Protein AF-A0A0R3WFV8-F1 (afdb_monomer_lite)

Foldseek 3Di:
DVVVVVVCVVDPPVVVVVVQCVVCVVVVHDGDDQDPVVRPCPVVVVVRVVVVVVVVVVVVVVVVVVVVVVVVVVPDDDDDDDDDDDDDDDDDDDDPPPPCDPVNVVVVVVCCVPPPPPPD

Structure (mmCIF, N/CA/C/O backbone):
data_AF-A0A0R3WFV8-F1
#
_entry.id   AF-A0A0R3WFV8-F1
#
loop_
_atom_site.group_PDB
_atom_site.id
_atom_site.type_symbol
_atom_site.label_atom_id
_atom_site.label_alt_id
_atom_site.label_comp_id
_atom_site.label_asym_id
_atom_site.label_entity_id
_atom_site.label_seq_id
_atom_site.pdbx_PDB_ins_code
_atom_site.Cartn_x
_atom_site.Cartn_y
_atom_site.Cartn_z
_atom_site.occupancy
_atom_site.B_iso_or_equiv
_atom_site.auth_seq_id
_atom_site.auth_comp_id
_atom_site.auth_asym_id
_atom_site.auth_atom_id
_atom_site.pdbx_PDB_model_num
ATOM 1 N N . MET A 1 1 ? 19.208 -10.245 -21.916 1.00 53.84 1 MET A N 1
ATOM 2 C CA . MET A 1 1 ? 18.964 -8.885 -22.462 1.00 53.84 1 MET A CA 1
ATOM 3 C C . MET A 1 1 ? 17.931 -8.858 -23.590 1.00 53.84 1 MET A C 1
ATOM 5 O O . MET A 1 1 ? 17.081 -7.980 -23.571 1.00 53.84 1 MET A O 1
ATOM 9 N N . GLU A 1 2 ? 17.939 -9.806 -24.533 1.00 54.22 2 GLU A N 1
ATOM 10 C CA . GLU A 1 2 ? 17.026 -9.790 -25.697 1.00 54.22 2 GLU A CA 1
ATOM 11 C C . GLU A 1 2 ? 15.530 -9.950 -25.361 1.00 54.22 2 GLU 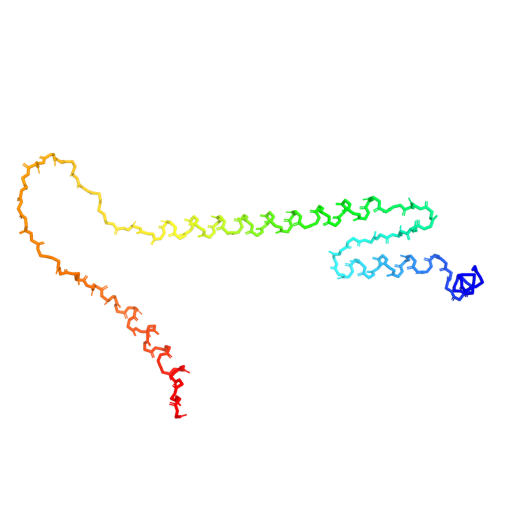A C 1
ATOM 13 O O . GLU A 1 2 ? 14.693 -9.273 -25.953 1.00 54.22 2 GLU A O 1
ATOM 18 N N . ALA A 1 3 ? 15.176 -10.753 -24.351 1.00 57.59 3 ALA A N 1
ATOM 19 C CA . ALA A 1 3 ? 13.783 -10.882 -23.902 1.00 57.59 3 ALA A CA 1
ATOM 20 C C . ALA A 1 3 ? 13.198 -9.549 -23.390 1.00 57.59 3 ALA A C 1
ATOM 22 O O . ALA A 1 3 ? 12.069 -9.195 -23.719 1.00 57.59 3 ALA A O 1
ATOM 23 N N . CYS A 1 4 ? 14.003 -8.766 -22.663 1.00 56.56 4 CYS A N 1
ATOM 24 C CA . CYS A 1 4 ? 13.606 -7.460 -22.131 1.00 56.56 4 CYS A CA 1
ATOM 25 C C . CYS A 1 4 ? 13.406 -6.425 -23.253 1.00 56.56 4 CYS A C 1
ATOM 27 O O . CYS A 1 4 ? 12.452 -5.649 -23.236 1.00 56.56 4 CYS A O 1
ATOM 29 N N . LYS A 1 5 ? 14.249 -6.457 -24.294 1.00 59.12 5 LYS A N 1
ATOM 30 C CA . LYS A 1 5 ? 14.074 -5.604 -25.484 1.00 59.12 5 LYS A CA 1
ATOM 31 C C . LYS A 1 5 ? 12.810 -5.957 -26.271 1.00 59.12 5 LYS A C 1
ATOM 33 O O . LYS A 1 5 ? 12.137 -5.066 -26.781 1.00 59.12 5 LYS A O 1
ATOM 38 N N . ARG A 1 6 ? 12.480 -7.248 -26.373 1.00 62.78 6 ARG A N 1
ATOM 39 C CA . ARG A 1 6 ? 11.303 -7.732 -27.110 1.00 62.78 6 ARG A CA 1
ATOM 40 C C . ARG A 1 6 ? 9.987 -7.379 -26.409 1.00 62.78 6 ARG A C 1
ATOM 42 O O . ARG A 1 6 ? 9.032 -7.033 -27.095 1.00 62.78 6 ARG A O 1
ATOM 49 N N . TRP A 1 7 ? 9.962 -7.385 -25.075 1.00 59.59 7 TRP A N 1
ATOM 50 C CA . TRP A 1 7 ? 8.803 -6.963 -24.278 1.00 59.59 7 TRP A CA 1
ATOM 51 C C . TRP A 1 7 ? 8.551 -5.447 -24.370 1.00 59.59 7 TRP A C 1
ATOM 53 O O . TRP A 1 7 ? 7.448 -5.029 -24.708 1.00 59.59 7 TRP A O 1
ATOM 63 N N . ASN A 1 8 ? 9.605 -4.628 -24.243 1.00 59.97 8 ASN A N 1
ATOM 64 C CA . ASN A 1 8 ? 9.525 -3.164 -24.404 1.00 59.97 8 ASN A CA 1
ATOM 65 C C . ASN A 1 8 ? 9.049 -2.710 -25.796 1.00 59.97 8 ASN A C 1
ATOM 67 O O . ASN A 1 8 ? 8.523 -1.613 -25.954 1.00 59.97 8 ASN A O 1
ATOM 71 N N . ARG A 1 9 ? 9.259 -3.532 -26.831 1.00 62.94 9 ARG A N 1
ATOM 72 C CA . ARG A 1 9 ? 8.814 -3.226 -28.197 1.00 62.94 9 ARG A CA 1
ATOM 73 C C . ARG A 1 9 ? 7.336 -3.568 -28.420 1.00 62.94 9 ARG A C 1
ATOM 75 O O . ARG A 1 9 ? 6.703 -2.949 -29.266 1.00 62.94 9 ARG A O 1
ATOM 82 N N . ALA A 1 10 ? 6.800 -4.542 -27.684 1.00 63.41 10 ALA A N 1
ATOM 83 C CA . ALA A 1 10 ? 5.389 -4.911 -27.746 1.00 63.41 10 ALA A CA 1
ATOM 84 C C . ALA A 1 10 ? 4.511 -3.961 -26.921 1.00 63.41 10 ALA A C 1
ATOM 86 O O . ALA A 1 10 ? 3.350 -3.753 -27.270 1.00 63.41 10 ALA A O 1
ATOM 87 N N . HIS A 1 11 ? 5.047 -3.399 -25.832 1.00 61.00 11 HIS A N 1
ATOM 88 C CA . HIS A 1 11 ? 4.324 -2.518 -24.919 1.00 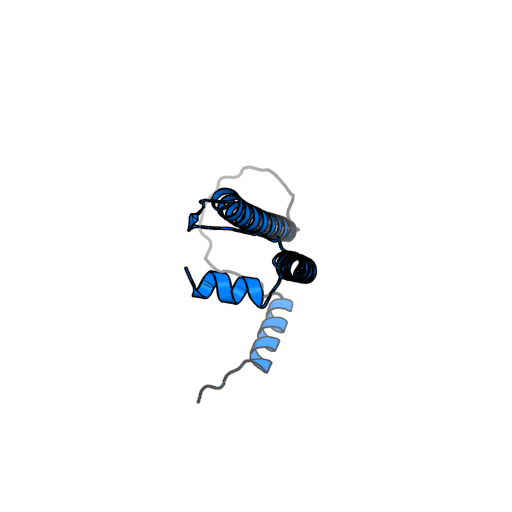61.00 11 HIS A CA 1
ATOM 89 C C . HIS A 1 11 ? 5.161 -1.258 -24.671 1.00 61.00 11 HIS A C 1
ATOM 91 O O . HIS A 1 11 ? 6.155 -1.321 -23.944 1.00 61.00 11 HIS A O 1
ATOM 97 N N . PRO A 1 12 ? 4.808 -0.117 -25.290 1.00 64.88 12 PRO A N 1
ATOM 98 C CA . PRO A 1 12 ? 5.500 1.136 -25.040 1.00 64.88 12 PRO A CA 1
ATOM 99 C C . PRO A 1 12 ? 5.482 1.451 -23.539 1.00 64.88 12 PRO A C 1
ATOM 101 O O . PRO A 1 12 ? 4.421 1.474 -22.923 1.00 64.88 12 PRO A O 1
ATOM 104 N N . LEU A 1 13 ? 6.645 1.746 -22.952 1.00 63.53 13 LEU A N 1
ATOM 105 C CA . LEU A 1 13 ? 6.786 2.129 -21.536 1.00 63.53 13 LEU A CA 1
ATOM 106 C C . LEU A 1 13 ? 5.715 3.128 -21.026 1.00 63.53 13 LEU A C 1
ATOM 108 O O . LEU A 1 13 ? 5.231 2.944 -19.907 1.00 63.53 13 LEU A O 1
ATOM 112 N N . PRO A 1 14 ? 5.264 4.133 -21.814 1.00 70.19 14 PRO A N 1
ATOM 113 C CA . PRO A 1 14 ? 4.217 5.050 -21.369 1.00 70.19 14 PRO A CA 1
ATOM 114 C C . PRO A 1 14 ? 2.865 4.378 -21.092 1.00 70.19 14 PRO A C 1
ATOM 116 O O . PRO A 1 14 ? 2.177 4.787 -20.159 1.00 70.19 14 PRO A O 1
ATOM 119 N N . THR A 1 15 ? 2.471 3.360 -21.868 1.00 71.75 15 THR A N 1
ATOM 120 C CA . THR A 1 15 ? 1.143 2.736 -21.735 1.00 71.75 15 THR A CA 1
ATOM 121 C C . THR A 1 15 ? 1.075 1.805 -20.531 1.00 71.75 15 THR A C 1
ATOM 123 O O . THR A 1 15 ? 0.103 1.856 -19.785 1.00 71.75 15 THR A O 1
ATOM 126 N N . MET A 1 16 ? 2.137 1.042 -20.259 1.00 76.75 16 MET A N 1
ATOM 127 C CA . MET A 1 16 ? 2.175 0.145 -19.095 1.00 76.75 16 MET A CA 1
ATOM 128 C C . MET A 1 16 ? 2.167 0.898 -17.763 1.00 76.75 16 MET A C 1
ATOM 130 O O . MET A 1 16 ? 1.508 0.476 -16.814 1.00 76.75 16 MET A O 1
ATOM 134 N N . MET A 1 17 ? 2.856 2.042 -17.689 1.00 86.31 17 MET A N 1
ATOM 135 C CA . MET A 1 17 ? 2.836 2.883 -16.490 1.00 86.31 17 MET A CA 1
ATOM 136 C C . MET A 1 17 ? 1.440 3.481 -16.247 1.00 86.31 17 MET A C 1
ATOM 138 O O . MET A 1 17 ? 0.992 3.562 -15.103 1.00 86.31 17 MET A O 1
ATOM 142 N N . LEU A 1 18 ? 0.743 3.901 -17.307 1.00 91.00 18 LEU A N 1
ATOM 143 C CA . LEU A 1 18 ? -0.621 4.433 -17.212 1.00 91.00 18 LEU A CA 1
ATOM 144 C C . LEU A 1 18 ? -1.613 3.363 -16.742 1.00 91.00 18 LEU A C 1
ATOM 146 O O . LEU A 1 18 ? -2.394 3.620 -15.827 1.00 91.00 18 LEU A O 1
ATOM 150 N N . GLU A 1 19 ? -1.547 2.164 -17.317 1.00 92.75 19 GLU A N 1
ATOM 151 C CA . GLU A 1 19 ? -2.389 1.030 -16.921 1.00 92.75 19 GLU A CA 1
ATOM 152 C C . GLU A 1 19 ? -2.137 0.615 -15.467 1.00 92.75 19 GLU A C 1
ATOM 154 O O . GLU A 1 19 ? -3.083 0.439 -14.699 1.00 92.75 19 GLU A O 1
ATOM 159 N N . GLY A 1 20 ? -0.868 0.531 -15.056 1.00 93.69 20 GLY A N 1
ATOM 160 C CA . GLY A 1 20 ? -0.495 0.202 -13.681 1.00 93.69 20 GLY A CA 1
ATOM 161 C C . GLY A 1 20 ? -1.014 1.221 -12.664 1.00 93.69 20 GLY A C 1
ATOM 162 O O . GLY A 1 20 ? -1.606 0.840 -11.653 1.00 93.69 20 GLY A O 1
ATOM 163 N N . LYS A 1 21 ? -0.872 2.520 -12.957 1.00 95.31 21 LYS A N 1
ATOM 164 C CA . LYS A 1 21 ? -1.421 3.602 -12.120 1.00 95.31 21 LYS A CA 1
ATOM 165 C C . LYS A 1 21 ? -2.945 3.559 -12.049 1.00 95.31 21 LYS A C 1
ATOM 167 O O . LYS A 1 21 ? -3.513 3.757 -10.977 1.00 95.31 21 LYS A O 1
ATOM 172 N N . HIS A 1 22 ? -3.608 3.290 -13.172 1.00 96.12 22 HIS A N 1
ATOM 173 C CA . HIS A 1 22 ? -5.061 3.169 -13.209 1.00 96.12 22 HIS A CA 1
ATOM 174 C C . HIS A 1 22 ? -5.552 2.008 -12.336 1.00 96.12 22 HIS A C 1
ATOM 176 O O . HIS A 1 22 ? -6.442 2.200 -11.510 1.00 96.12 22 HIS A O 1
ATOM 182 N N . LEU A 1 23 ? -4.940 0.827 -12.458 1.00 96.81 23 LEU A N 1
ATOM 183 C CA . LEU A 1 23 ? -5.289 -0.334 -11.638 1.00 96.81 23 LEU A CA 1
ATOM 184 C C . LEU A 1 23 ? -5.096 -0.056 -10.146 1.00 96.81 23 LEU A C 1
ATOM 186 O O . LEU A 1 23 ? -5.991 -0.345 -9.355 1.00 96.81 23 LEU A O 1
ATOM 190 N N . ALA A 1 24 ? -3.975 0.553 -9.761 1.00 96.94 24 ALA A N 1
ATOM 191 C CA . ALA A 1 24 ? -3.717 0.913 -8.369 1.00 96.94 24 ALA A CA 1
ATOM 192 C C . ALA A 1 24 ? -4.800 1.855 -7.811 1.00 96.94 24 ALA A C 1
ATOM 194 O O . ALA A 1 24 ? -5.328 1.631 -6.721 1.00 96.94 24 ALA A O 1
ATOM 195 N N . SER A 1 25 ? -5.235 2.834 -8.614 1.00 97.12 25 SER A N 1
ATOM 196 C CA . SER A 1 25 ? -6.357 3.708 -8.260 1.00 97.12 25 SER A CA 1
ATOM 197 C C . SER A 1 25 ? -7.667 2.940 -8.055 1.00 97.12 25 SER A C 1
ATOM 199 O O . SER A 1 25 ? -8.388 3.239 -7.107 1.00 97.12 25 SER A O 1
ATOM 201 N N . VAL A 1 26 ? -7.987 1.961 -8.910 1.00 97.94 26 VAL A N 1
ATOM 202 C CA . VAL A 1 26 ? -9.211 1.144 -8.788 1.00 97.94 26 VAL A CA 1
ATOM 203 C C . VAL A 1 26 ? -9.218 0.343 -7.484 1.00 97.94 26 VAL A C 1
ATOM 205 O O . VAL A 1 26 ? -10.253 0.248 -6.827 1.00 97.94 26 VAL A O 1
ATOM 208 N N . TYR A 1 27 ? -8.066 -0.191 -7.078 1.00 97.25 27 TYR A N 1
ATOM 209 C CA . TYR A 1 27 ? -7.927 -0.959 -5.838 1.00 97.25 27 TYR A CA 1
ATOM 210 C C . TYR A 1 27 ? -7.605 -0.104 -4.606 1.00 97.25 27 TYR A C 1
ATOM 212 O O . TYR A 1 27 ? -7.462 -0.654 -3.516 1.00 97.25 27 TYR A O 1
ATOM 220 N N . SER A 1 28 ? -7.534 1.225 -4.754 1.00 95.75 28 SER A N 1
ATOM 221 C CA . SER A 1 28 ? -7.183 2.158 -3.674 1.00 95.75 28 SER A CA 1
ATOM 222 C C . SER A 1 28 ? -5.866 1.788 -2.984 1.00 95.75 28 SER A C 1
ATOM 224 O O . SER A 1 28 ? -5.769 1.776 -1.757 1.00 95.75 28 SER A O 1
ATOM 226 N N . CYS A 1 29 ? -4.856 1.456 -3.785 1.00 95.00 29 CYS A N 1
ATOM 227 C CA . CYS A 1 29 ? -3.508 1.167 -3.320 1.00 95.00 29 CYS A CA 1
ATOM 228 C C . CYS A 1 29 ? -2.468 1.990 -4.084 1.00 95.00 29 CYS A C 1
ATOM 230 O O . CYS A 1 29 ? -2.754 2.603 -5.114 1.00 95.00 29 CYS A O 1
ATOM 232 N N . ASP A 1 30 ? -1.249 2.002 -3.557 1.00 95.00 30 ASP A N 1
ATOM 233 C CA . ASP A 1 30 ? -0.134 2.726 -4.153 1.00 95.00 30 ASP A CA 1
ATOM 234 C C . ASP A 1 30 ? 0.477 1.953 -5.331 1.00 95.00 30 ASP A C 1
ATOM 236 O O . ASP A 1 30 ? 0.523 0.720 -5.349 1.00 95.00 30 ASP A O 1
ATOM 240 N N . PHE A 1 31 ? 0.987 2.691 -6.318 1.00 95.50 31 PHE A N 1
ATOM 241 C CA . PHE A 1 31 ? 1.706 2.145 -7.469 1.00 95.50 31 PHE A CA 1
ATOM 242 C C . PHE A 1 31 ? 3.210 2.403 -7.338 1.00 95.50 31 PHE A C 1
ATOM 244 O O . PHE A 1 31 ? 3.624 3.547 -7.152 1.00 95.50 31 PHE A O 1
ATOM 251 N N . TYR A 1 32 ? 4.023 1.360 -7.532 1.00 94.62 32 TYR A N 1
ATOM 252 C CA . TYR A 1 32 ? 5.484 1.446 -7.526 1.00 94.62 32 TYR A CA 1
ATOM 253 C C . TYR A 1 32 ? 6.070 0.868 -8.814 1.00 94.62 32 TYR A C 1
ATOM 255 O O . TYR A 1 32 ? 5.875 -0.307 -9.125 1.00 94.62 32 TYR A O 1
ATOM 263 N N . GLU A 1 33 ? 6.847 1.676 -9.533 1.00 93.56 33 GLU A N 1
ATOM 264 C CA . GLU A 1 33 ? 7.694 1.206 -10.629 1.00 93.56 33 GLU A CA 1
ATOM 265 C C . GLU A 1 33 ? 9.115 0.993 -10.102 1.00 93.56 33 GLU A C 1
ATOM 267 O O . GLU A 1 33 ? 9.774 1.927 -9.649 1.00 93.56 33 GLU A O 1
ATOM 272 N N . VAL A 1 34 ? 9.583 -0.255 -10.131 1.00 94.94 34 VAL A N 1
ATOM 273 C CA . VAL A 1 34 ? 10.821 -0.664 -9.456 1.00 94.94 34 VAL A CA 1
ATOM 274 C C . VAL A 1 34 ? 11.712 -1.425 -10.424 1.00 94.94 34 VAL A C 1
ATOM 276 O O . VAL A 1 34 ? 11.247 -2.259 -11.201 1.00 94.94 34 VAL A O 1
ATOM 279 N N . SER A 1 35 ? 13.020 -1.183 -10.339 1.00 94.12 35 SER A N 1
ATOM 280 C CA . SER A 1 35 ? 14.017 -1.963 -11.073 1.00 94.12 35 SER A CA 1
ATOM 281 C C . SER A 1 35 ? 15.103 -2.456 -10.129 1.00 94.12 35 SER A C 1
ATOM 283 O O . SER A 1 35 ? 15.929 -1.678 -9.657 1.00 94.12 35 SER A O 1
ATOM 285 N N . ILE A 1 36 ? 15.129 -3.769 -9.883 1.00 94.00 36 ILE A N 1
ATOM 286 C CA . ILE A 1 36 ? 16.107 -4.417 -8.992 1.00 94.00 36 ILE A CA 1
ATOM 287 C C . ILE A 1 36 ? 17.520 -4.307 -9.571 1.00 94.00 36 ILE A C 1
ATOM 289 O O . ILE A 1 36 ? 18.461 -3.975 -8.860 1.00 94.00 36 ILE A O 1
ATOM 293 N N . SER A 1 37 ? 17.670 -4.519 -10.882 1.00 93.56 37 SER A N 1
ATOM 294 C CA . SER A 1 37 ? 18.970 -4.436 -11.558 1.00 93.56 37 SER A CA 1
ATOM 295 C C . SER A 1 37 ? 19.574 -3.032 -11.541 1.00 93.56 37 SER A C 1
ATOM 297 O O . SER A 1 37 ? 20.788 -2.899 -11.652 1.00 93.56 37 SER A O 1
ATOM 299 N N . LEU A 1 38 ? 18.734 -1.997 -11.432 1.00 93.81 38 LEU A N 1
ATOM 300 C CA . LEU A 1 38 ? 19.158 -0.597 -11.343 1.00 93.81 38 LEU A CA 1
ATOM 301 C C . LEU A 1 38 ? 19.093 -0.052 -9.909 1.00 93.81 38 LEU A C 1
ATOM 303 O O . LEU A 1 38 ? 19.370 1.125 -9.700 1.00 93.81 38 LEU A O 1
ATOM 307 N N . ASN A 1 39 ? 18.694 -0.881 -8.937 1.00 93.12 39 ASN A N 1
ATOM 308 C CA . ASN A 1 39 ? 18.386 -0.474 -7.566 1.00 93.12 39 ASN A CA 1
ATOM 309 C C . ASN A 1 39 ? 17.453 0.759 -7.483 1.00 93.12 39 ASN A C 1
ATOM 311 O O . ASN A 1 39 ? 17.580 1.608 -6.601 1.00 93.12 39 ASN A O 1
ATOM 315 N N . HIS A 1 40 ? 16.522 0.886 -8.431 1.00 95.56 40 HIS A N 1
ATOM 316 C CA . HIS A 1 40 ? 15.606 2.019 -8.530 1.00 95.56 40 HIS A CA 1
ATOM 317 C C . HIS A 1 40 ? 14.347 1.760 -7.702 1.00 95.56 40 HIS A C 1
ATOM 319 O O . HIS A 1 40 ? 13.677 0.754 -7.929 1.00 95.56 40 HIS A O 1
ATOM 325 N N . GLN A 1 41 ? 14.028 2.669 -6.771 1.00 92.94 41 GLN A N 1
ATOM 326 C CA . GLN A 1 41 ? 12.815 2.664 -5.930 1.00 92.94 41 GLN A CA 1
ATOM 327 C C . GLN A 1 41 ? 12.592 1.415 -5.053 1.00 92.94 41 GLN A C 1
ATOM 329 O O . GLN A 1 41 ? 11.519 1.240 -4.480 1.00 92.94 41 GLN A O 1
ATOM 334 N N . VAL A 1 42 ? 13.609 0.569 -4.867 1.00 97.12 42 VAL A N 1
ATOM 335 C CA . VAL A 1 42 ? 13.504 -0.627 -4.011 1.00 97.12 42 VAL A CA 1
ATOM 336 C C . VAL A 1 42 ? 13.231 -0.242 -2.552 1.00 97.12 42 VAL A C 1
ATOM 338 O O . VAL A 1 42 ? 12.358 -0.823 -1.911 1.00 97.12 42 VAL A O 1
ATOM 341 N N . ASN A 1 43 ? 13.930 0.772 -2.036 1.00 97.44 43 ASN A N 1
ATOM 342 C CA . ASN A 1 43 ? 13.733 1.242 -0.663 1.00 97.44 43 ASN A CA 1
ATOM 343 C C . ASN A 1 43 ? 12.345 1.858 -0.464 1.00 97.44 43 ASN A C 1
ATOM 345 O O . ASN A 1 43 ? 11.685 1.545 0.522 1.00 97.44 43 ASN A O 1
ATOM 349 N N . GLU A 1 44 ? 11.886 2.672 -1.417 1.00 96.44 44 GLU A N 1
ATOM 350 C CA . GLU A 1 44 ? 10.568 3.315 -1.362 1.00 96.44 44 GLU A CA 1
ATOM 351 C C . GLU A 1 44 ? 9.439 2.283 -1.328 1.00 96.44 44 GLU A C 1
ATOM 353 O O . GLU A 1 44 ? 8.510 2.419 -0.535 1.00 96.44 44 GLU A O 1
ATOM 358 N N . LEU A 1 45 ? 9.559 1.200 -2.104 1.00 97.19 45 LEU A N 1
ATOM 359 C CA . LEU A 1 45 ? 8.620 0.081 -2.044 1.00 97.19 45 LEU A CA 1
ATOM 360 C C . LEU A 1 45 ? 8.592 -0.558 -0.647 1.00 97.19 45 LEU A C 1
ATOM 362 O O . LEU A 1 45 ? 7.522 -0.766 -0.075 1.00 97.19 45 LEU A O 1
ATOM 366 N N . LEU A 1 46 ? 9.760 -0.874 -0.080 1.00 98.00 46 LEU A N 1
ATOM 367 C CA . LEU A 1 46 ? 9.845 -1.528 1.231 1.00 98.00 46 LEU A CA 1
ATOM 368 C C . LEU A 1 46 ? 9.309 -0.630 2.353 1.00 98.00 46 LEU A C 1
ATOM 370 O O . LEU A 1 46 ? 8.557 -1.094 3.212 1.00 98.00 46 LEU A O 1
ATOM 374 N N . VAL A 1 47 ? 9.661 0.657 2.332 1.00 97.81 47 VAL A N 1
ATOM 375 C CA . VAL A 1 47 ? 9.161 1.651 3.290 1.00 97.81 47 VAL A CA 1
ATOM 376 C C . VAL A 1 47 ? 7.650 1.827 3.143 1.00 97.81 47 VAL A C 1
ATOM 378 O O . VAL A 1 47 ? 6.947 1.845 4.158 1.00 97.81 47 VAL A O 1
ATOM 381 N N . GLY A 1 48 ? 7.141 1.894 1.911 1.00 96.56 48 GLY A N 1
ATOM 382 C CA . GLY A 1 48 ? 5.712 1.981 1.614 1.00 96.56 48 GLY A CA 1
ATOM 383 C C . GLY A 1 48 ? 4.922 0.817 2.206 1.00 96.56 48 GLY A C 1
ATOM 384 O O . GLY A 1 48 ? 3.985 1.027 2.977 1.00 96.56 48 GLY A O 1
ATOM 385 N N . LEU A 1 49 ? 5.367 -0.418 1.952 1.00 98.19 49 LEU A N 1
ATOM 386 C CA . LEU A 1 49 ? 4.730 -1.627 2.487 1.00 98.19 49 LEU A CA 1
ATOM 387 C C . LEU A 1 49 ? 4.717 -1.652 4.020 1.00 98.19 49 LEU A C 1
ATOM 389 O O . LEU A 1 49 ? 3.679 -1.911 4.631 1.00 98.19 49 LEU A O 1
ATOM 393 N N . VAL A 1 50 ? 5.852 -1.357 4.662 1.00 98.31 50 VAL A N 1
ATOM 394 C CA . VAL A 1 50 ? 5.934 -1.321 6.132 1.00 98.31 50 VAL A CA 1
ATOM 395 C C . VAL A 1 50 ? 5.012 -0.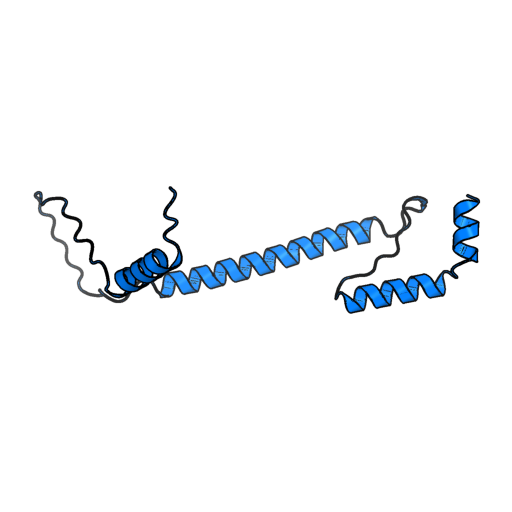244 6.707 1.00 98.31 50 VAL A C 1
ATOM 397 O O . VAL A 1 50 ? 4.368 -0.472 7.734 1.00 98.31 50 VAL A O 1
ATOM 400 N N . SER A 1 51 ? 4.924 0.915 6.055 1.00 97.94 51 SER A N 1
ATOM 401 C CA . SER A 1 51 ? 4.067 2.024 6.486 1.00 97.94 51 SER A CA 1
ATOM 402 C C . SER A 1 51 ? 2.585 1.664 6.383 1.00 97.94 51 SER A C 1
ATOM 404 O O . SER A 1 51 ? 1.849 1.855 7.353 1.00 97.94 51 SER A O 1
ATOM 406 N N . ALA A 1 52 ? 2.162 1.051 5.273 1.00 96.56 52 ALA A N 1
ATOM 407 C CA . ALA A 1 52 ? 0.791 0.580 5.083 1.00 96.56 52 ALA A CA 1
ATOM 408 C C . ALA A 1 52 ? 0.392 -0.478 6.129 1.00 96.56 52 ALA A C 1
ATOM 410 O O . ALA A 1 52 ? -0.678 -0.388 6.733 1.00 96.56 52 ALA A O 1
ATOM 411 N N . ILE A 1 53 ? 1.281 -1.437 6.424 1.00 98.12 53 ILE A N 1
ATOM 412 C CA . ILE A 1 53 ? 1.053 -2.453 7.466 1.00 98.12 53 ILE A CA 1
ATOM 413 C C . ILE A 1 53 ? 0.906 -1.799 8.844 1.00 98.12 53 ILE A C 1
ATOM 415 O O . ILE A 1 53 ? 0.007 -2.153 9.610 1.00 98.12 53 ILE A O 1
ATOM 419 N N . LYS A 1 54 ? 1.775 -0.839 9.179 1.00 98.25 54 LYS A N 1
ATOM 420 C CA . LYS A 1 54 ? 1.697 -0.113 10.455 1.00 98.25 54 LYS A CA 1
ATOM 421 C C . LYS A 1 54 ? 0.381 0.650 10.590 1.00 98.25 54 LYS A C 1
ATOM 423 O O . LYS A 1 54 ? -0.255 0.535 11.634 1.00 98.25 54 LYS A O 1
ATOM 428 N N . ALA A 1 55 ? -0.046 1.357 9.545 1.00 97.19 55 ALA A N 1
ATOM 429 C CA . ALA A 1 55 ? -1.313 2.084 9.534 1.00 97.19 55 ALA A CA 1
ATOM 430 C C . ALA A 1 55 ? -2.516 1.139 9.719 1.00 97.19 55 ALA A C 1
ATOM 432 O O . ALA A 1 55 ? -3.380 1.392 10.559 1.00 97.19 55 ALA A O 1
ATOM 433 N N . ALA A 1 56 ? -2.533 0.002 9.013 1.00 96.31 56 ALA A N 1
ATOM 434 C CA . ALA A 1 56 ? -3.582 -1.007 9.160 1.00 96.31 56 ALA A CA 1
ATOM 435 C C . ALA A 1 56 ? -3.637 -1.580 10.589 1.00 96.31 56 ALA A C 1
ATOM 437 O O . ALA A 1 56 ? -4.712 -1.690 11.183 1.00 96.31 56 ALA A O 1
ATOM 438 N N . ASN A 1 57 ? -2.478 -1.890 11.175 1.00 98.06 57 ASN A N 1
ATOM 439 C CA . ASN A 1 57 ? -2.389 -2.382 12.551 1.00 98.06 57 ASN A CA 1
ATOM 440 C C . ASN A 1 57 ? -2.838 -1.337 13.576 1.00 98.06 57 ASN A C 1
ATOM 442 O O . ASN A 1 57 ? -3.498 -1.685 14.557 1.00 98.06 57 ASN A O 1
ATOM 446 N N . GLN A 1 58 ? -2.501 -0.065 13.354 1.00 98.06 58 GLN A N 1
ATOM 447 C CA . GLN A 1 58 ? -2.939 1.028 14.212 1.00 98.06 58 GLN A CA 1
ATOM 448 C C . GLN A 1 58 ? -4.466 1.147 14.209 1.00 98.06 58 GLN A C 1
ATOM 450 O O . GLN A 1 58 ? -5.065 1.141 15.282 1.00 98.06 58 GLN A O 1
ATOM 455 N N . HIS A 1 59 ? -5.094 1.145 13.032 1.00 96.81 59 HIS A N 1
ATOM 456 C CA . HIS A 1 59 ? -6.551 1.193 12.905 1.00 96.81 59 HIS A CA 1
ATOM 457 C C . HIS A 1 59 ? -7.239 0.027 13.639 1.00 96.81 59 HIS A C 1
ATOM 459 O O . HIS A 1 59 ? -8.179 0.221 14.410 1.00 96.81 59 HIS A O 1
ATOM 465 N N . VAL A 1 60 ? -6.729 -1.200 13.473 1.00 97.38 60 VAL A N 1
ATOM 466 C CA . VAL A 1 60 ? -7.243 -2.379 14.196 1.00 97.38 60 VAL A CA 1
ATOM 467 C C . VAL A 1 60 ? -7.101 -2.214 15.712 1.00 97.38 60 VAL A C 1
ATOM 469 O O . VAL A 1 60 ? -8.009 -2.567 16.471 1.00 97.38 60 VAL A O 1
ATOM 472 N N . ASN A 1 61 ? -5.970 -1.685 16.176 1.00 97.81 61 ASN A N 1
ATOM 473 C CA . ASN A 1 61 ? -5.728 -1.469 17.596 1.00 97.81 61 ASN A CA 1
ATOM 474 C C . ASN A 1 61 ? -6.641 -0.379 18.185 1.00 97.81 61 ASN A C 1
ATOM 476 O O . ASN A 1 61 ? -7.168 -0.559 19.284 1.00 97.81 61 ASN A O 1
ATOM 480 N N . GLU A 1 62 ? -6.873 0.712 17.459 1.00 97.44 62 GLU A N 1
ATOM 481 C CA . GLU A 1 62 ? -7.807 1.775 17.846 1.00 97.44 62 GLU A CA 1
ATOM 482 C C . GLU A 1 62 ? -9.233 1.234 17.997 1.00 97.44 62 GLU A C 1
ATOM 484 O O . GLU A 1 62 ? -9.875 1.455 19.030 1.00 97.44 62 GLU A O 1
ATOM 489 N N . GLU A 1 63 ? -9.698 0.428 17.039 1.00 97.19 63 GLU A N 1
ATOM 490 C CA . GLU A 1 63 ? -11.012 -0.214 17.122 1.00 97.19 63 GLU A CA 1
ATOM 491 C C . GLU A 1 63 ? -11.103 -1.193 18.294 1.00 97.19 63 GLU A C 1
ATOM 493 O O . GLU A 1 63 ? -12.088 -1.190 19.041 1.00 97.19 63 GLU A O 1
ATOM 498 N N . ARG A 1 64 ? -10.049 -1.978 18.547 1.00 96.94 64 ARG A N 1
ATOM 499 C CA . ARG A 1 64 ? -9.979 -2.855 19.724 1.00 96.94 64 ARG A CA 1
ATOM 500 C C . ARG A 1 64 ? -10.086 -2.060 21.028 1.00 96.94 64 ARG A C 1
ATOM 502 O O . ARG A 1 64 ? -10.820 -2.463 21.933 1.00 96.94 64 ARG A O 1
ATOM 509 N N . GLN A 1 65 ? -9.384 -0.933 21.137 1.00 96.94 65 GLN A N 1
ATOM 510 C CA . GLN A 1 65 ? -9.443 -0.059 22.312 1.00 96.94 65 GLN A CA 1
ATOM 511 C C . GLN A 1 65 ? -10.817 0.601 22.468 1.00 96.94 65 GLN A C 1
ATOM 513 O O . GLN A 1 65 ? -11.334 0.705 23.583 1.00 96.94 65 GLN A O 1
ATOM 518 N N . ARG A 1 66 ? -11.439 1.031 21.367 1.00 96.62 66 ARG A N 1
ATOM 519 C CA . ARG A 1 66 ? -12.796 1.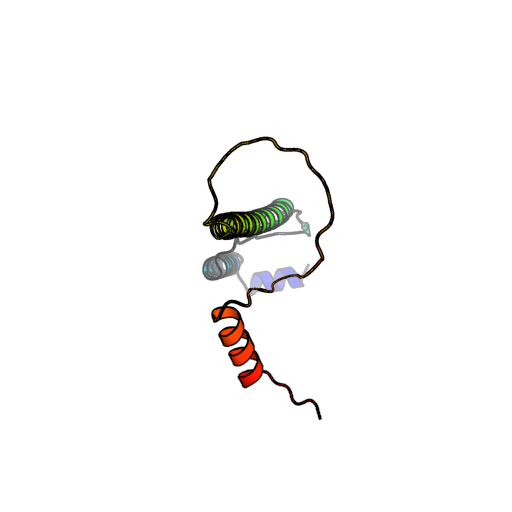591 21.363 1.00 96.62 66 ARG A CA 1
ATOM 520 C C . ARG A 1 66 ? -13.818 0.571 21.863 1.00 96.62 66 ARG A C 1
ATOM 522 O O . ARG A 1 66 ? -14.602 0.889 22.757 1.00 96.62 66 ARG A O 1
ATOM 529 N N . LEU A 1 67 ? -13.776 -0.656 21.347 1.00 96.06 67 LEU A N 1
ATOM 530 C CA . LEU A 1 67 ? -14.656 -1.745 21.775 1.00 96.06 67 LEU A CA 1
ATOM 531 C C . LEU A 1 67 ? -14.439 -2.115 23.247 1.00 96.06 67 LEU A C 1
ATOM 533 O O . LEU A 1 67 ? -15.412 -2.313 23.972 1.00 96.06 67 LEU A O 1
ATOM 537 N N . SER A 1 68 ? -13.182 -2.138 23.703 1.00 95.19 68 SER A N 1
ATOM 538 C CA . SER A 1 68 ? -12.840 -2.364 25.112 1.00 95.19 68 SER A CA 1
ATOM 539 C C . SER A 1 68 ? -13.493 -1.323 26.033 1.00 95.19 68 SER A C 1
ATOM 541 O O . SER A 1 68 ? -14.158 -1.687 27.000 1.00 95.19 68 SER A O 1
ATOM 543 N N . ARG A 1 69 ? -13.414 -0.028 25.688 1.00 95.06 69 ARG A N 1
ATOM 544 C CA . ARG A 1 69 ? -14.064 1.049 26.461 1.00 95.06 69 ARG A CA 1
ATOM 545 C C . ARG A 1 69 ? -15.583 0.880 26.545 1.00 95.06 69 ARG A C 1
ATOM 547 O O . ARG A 1 69 ? -16.155 1.048 27.617 1.00 95.06 69 ARG A O 1
ATOM 554 N N . ILE A 1 70 ? -16.232 0.523 25.436 1.00 93.94 70 ILE A N 1
ATOM 555 C CA . ILE A 1 70 ? -17.686 0.291 25.403 1.00 93.94 70 ILE A CA 1
ATOM 556 C C . ILE A 1 70 ? -18.071 -0.902 26.288 1.00 93.94 70 ILE A C 1
ATOM 558 O O . ILE A 1 70 ? -19.071 -0.835 27.001 1.00 93.94 70 ILE A O 1
ATOM 562 N N . ALA A 1 71 ? -17.281 -1.979 26.263 1.00 91.75 71 ALA A N 1
ATOM 563 C CA . ALA A 1 71 ? -17.515 -3.147 27.106 1.00 91.75 71 ALA A CA 1
ATOM 564 C C . ALA A 1 71 ? -17.388 -2.809 28.601 1.00 91.75 71 ALA A C 1
ATOM 566 O O . ALA A 1 71 ? -18.245 -3.225 29.379 1.00 91.75 71 ALA A O 1
ATOM 567 N N . SER A 1 72 ? -16.392 -2.004 28.988 1.00 87.44 72 SER A N 1
ATOM 568 C CA . SER A 1 72 ? -16.209 -1.560 30.378 1.00 87.44 72 SER A CA 1
ATOM 569 C C . SER A 1 72 ? -17.360 -0.685 30.886 1.00 87.44 72 SER A C 1
ATOM 571 O O . SER A 1 72 ? -17.777 -0.828 32.029 1.00 87.44 72 SER A O 1
ATOM 573 N N . LEU A 1 73 ? -17.926 0.185 30.041 1.00 80.62 73 LEU A N 1
ATOM 574 C CA . LEU A 1 73 ? -19.069 1.033 30.416 1.00 80.62 73 LEU A CA 1
ATOM 575 C C . LEU A 1 73 ? -20.382 0.252 30.566 1.00 80.62 73 LEU A C 1
ATOM 577 O O . LEU A 1 73 ? -21.298 0.704 31.244 1.00 80.62 73 LEU A O 1
ATOM 581 N N . LYS A 1 74 ? -20.487 -0.929 29.949 1.00 66.94 74 LYS A N 1
ATOM 582 C CA . LYS A 1 74 ? -21.671 -1.797 30.041 1.00 66.94 74 LYS A CA 1
ATOM 583 C C . LYS A 1 74 ? -21.626 -2.739 31.259 1.00 66.94 74 LYS A C 1
ATOM 585 O O . LYS A 1 74 ? -22.454 -3.645 31.347 1.00 66.94 74 LYS A O 1
ATOM 590 N N . GLY A 1 75 ? -20.658 -2.535 32.160 1.00 60.19 75 GLY A N 1
ATOM 591 C CA . GLY A 1 75 ? -20.316 -3.426 33.267 1.00 60.19 75 GLY A CA 1
ATOM 592 C C . GLY A 1 75 ? -20.951 -3.152 34.633 1.00 60.19 75 GLY A C 1
ATOM 593 O O . GLY A 1 75 ? -20.987 -4.096 35.406 1.00 60.19 75 GLY A O 1
ATOM 594 N N . ASP A 1 76 ? -21.487 -1.964 34.945 1.00 57.34 76 ASP A N 1
ATOM 595 C CA . ASP A 1 76 ? -22.048 -1.708 36.289 1.00 57.34 76 ASP A CA 1
ATOM 596 C C . ASP A 1 76 ? -23.196 -0.682 36.307 1.00 57.34 76 ASP A C 1
ATOM 598 O O . ASP A 1 76 ? -22.986 0.515 36.097 1.00 57.34 76 ASP A O 1
ATOM 602 N N . PRO A 1 77 ? -24.416 -1.132 36.643 1.00 57.03 77 PRO A N 1
ATOM 603 C CA . PRO A 1 77 ? -25.337 -0.365 37.469 1.00 57.03 77 PRO A CA 1
ATOM 604 C C . PRO A 1 77 ? -25.672 -1.146 38.758 1.00 57.03 77 PRO A C 1
ATOM 606 O O . PRO A 1 77 ? -26.101 -2.296 38.675 1.00 57.03 77 PRO A O 1
ATOM 609 N N . SER A 1 78 ? -25.542 -0.470 39.912 1.00 43.62 78 SER A N 1
ATOM 610 C CA . SER A 1 78 ? -25.753 -0.927 41.311 1.00 43.62 78 SER A CA 1
ATOM 611 C C . SER A 1 78 ? -24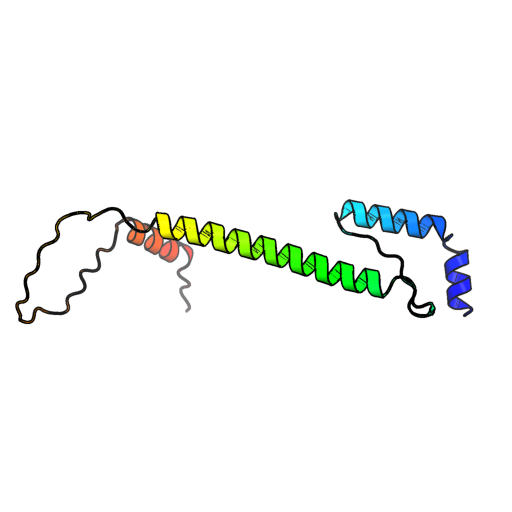.480 -1.482 41.970 1.00 43.62 78 SER A C 1
ATOM 613 O O . SER A 1 78 ? -24.097 -2.614 41.728 1.00 43.62 78 SER A O 1
ATOM 615 N N . GLU A 1 79 ? -23.754 -0.751 42.817 1.00 43.00 79 GLU A N 1
ATOM 616 C CA . GLU A 1 79 ? -24.207 -0.102 44.054 1.00 43.00 79 GLU A CA 1
ATOM 617 C C . GLU A 1 79 ? -23.220 1.011 44.449 1.00 43.00 79 GLU A C 1
ATOM 619 O O . GLU A 1 79 ? -22.058 0.749 44.754 1.00 43.00 79 GLU A O 1
ATOM 624 N N . ALA A 1 80 ? -23.691 2.255 44.500 1.00 53.56 80 ALA A N 1
ATOM 625 C CA . ALA A 1 80 ? -23.075 3.277 45.330 1.00 53.56 80 ALA A CA 1
ATOM 626 C C . ALA A 1 80 ? -23.872 3.343 46.638 1.00 53.56 80 ALA A C 1
ATOM 628 O O . ALA A 1 80 ? -24.947 3.936 46.647 1.00 53.56 80 ALA A O 1
ATOM 629 N N . SER A 1 81 ? -23.375 2.746 47.726 1.00 41.91 81 SER A N 1
ATOM 630 C CA . SER A 1 81 ? -23.651 3.257 49.074 1.00 41.91 81 SER A CA 1
ATOM 631 C C . SER A 1 81 ? -22.724 2.687 50.155 1.00 41.91 81 SER A C 1
ATOM 633 O O . SER A 1 81 ? -22.470 1.491 50.238 1.00 41.91 81 SER A O 1
ATOM 635 N N . SER A 1 82 ? -22.301 3.619 51.005 1.00 36.06 82 SER A N 1
ATOM 636 C CA . SER A 1 82 ? -21.762 3.511 52.362 1.00 36.06 82 SER A CA 1
ATOM 637 C C . SER A 1 82 ? -20.426 2.796 52.599 1.00 36.06 82 SER A C 1
ATOM 639 O O . SER A 1 82 ? -20.328 1.589 52.806 1.00 36.06 82 SER A O 1
ATOM 641 N N . SER A 1 83 ? -19.413 3.642 52.763 1.00 47.97 83 SER A N 1
ATOM 642 C CA . SER A 1 83 ? -18.412 3.554 53.824 1.00 47.97 83 SER A CA 1
ATOM 643 C C . SER A 1 83 ? -19.003 3.119 55.176 1.00 47.97 83 SER A C 1
ATOM 645 O O . SER A 1 83 ? -19.824 3.846 55.734 1.00 47.97 83 SER A O 1
ATOM 647 N N . HIS A 1 84 ? -18.526 2.011 55.744 1.00 37.50 84 HIS A N 1
ATOM 648 C CA . HIS A 1 84 ? -18.228 1.916 57.176 1.00 37.50 84 HIS A CA 1
ATOM 649 C C . HIS A 1 84 ? -17.377 0.672 57.458 1.00 37.50 84 HIS A C 1
ATOM 651 O O . HIS A 1 84 ? -17.676 -0.423 56.984 1.00 37.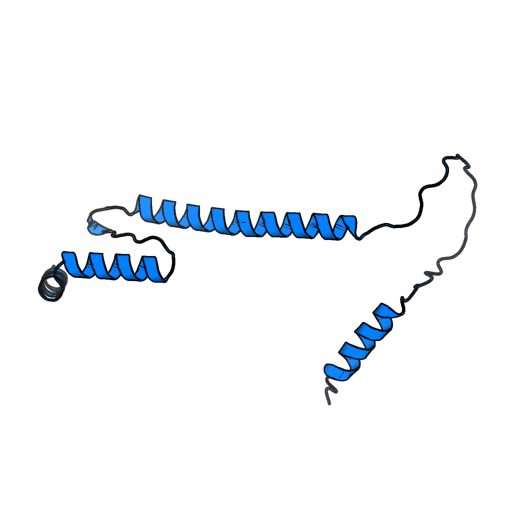50 84 HIS A O 1
ATOM 657 N N . GLU A 1 85 ? -16.315 0.842 58.242 1.00 41.66 85 GLU A N 1
ATOM 658 C CA . GLU A 1 85 ? -15.570 -0.268 58.826 1.00 41.66 85 GLU A CA 1
ATOM 659 C C . GLU A 1 85 ? -16.493 -1.180 59.644 1.00 41.66 85 GLU A C 1
ATOM 661 O O . GLU A 1 85 ? -17.242 -0.681 60.481 1.00 41.66 85 GLU A O 1
ATOM 666 N N . HIS A 1 86 ? -16.379 -2.503 59.475 1.00 35.94 86 HIS A N 1
ATOM 667 C CA . HIS A 1 86 ? -16.498 -3.436 60.598 1.00 35.94 86 HIS A CA 1
ATOM 668 C C . HIS A 1 86 ? -15.849 -4.793 60.287 1.00 35.94 86 HIS A C 1
ATOM 670 O O . HIS A 1 86 ? -16.335 -5.627 59.524 1.00 35.94 86 HIS A O 1
ATOM 676 N N . ARG A 1 87 ? -14.712 -5.005 60.944 1.00 52.16 87 ARG A N 1
ATOM 677 C CA . ARG A 1 87 ? -14.012 -6.273 61.131 1.00 52.16 87 ARG A CA 1
ATOM 678 C C . ARG A 1 87 ? -14.829 -7.167 62.072 1.00 52.16 87 ARG A C 1
ATOM 680 O O . ARG A 1 87 ? -14.804 -6.907 63.263 1.00 52.16 87 ARG A O 1
ATOM 687 N N . THR A 1 88 ? -15.465 -8.229 61.568 1.00 36.09 88 THR A N 1
ATOM 688 C CA . THR A 1 88 ? -15.802 -9.492 62.282 1.00 36.09 88 THR A CA 1
ATOM 689 C C . THR A 1 88 ? -16.279 -10.520 61.241 1.00 36.09 88 THR A C 1
ATOM 691 O O . THR A 1 88 ? -17.258 -10.280 60.554 1.00 36.09 88 THR A O 1
ATOM 694 N N . SER A 1 89 ? -15.507 -11.560 60.919 1.00 39.34 89 SER A N 1
ATOM 695 C CA . SER A 1 89 ? -15.518 -12.891 61.553 1.00 39.34 89 SER A CA 1
ATOM 696 C C . SER A 1 89 ? -16.675 -13.820 61.118 1.00 39.34 89 SER A C 1
ATOM 698 O O . SER A 1 89 ? -17.841 -13.515 61.322 1.00 39.34 89 SER A O 1
ATOM 700 N N . ILE A 1 90 ? -16.278 -15.010 60.635 1.00 44.06 90 ILE A N 1
ATOM 701 C CA . ILE A 1 90 ? -16.992 -16.309 60.635 1.00 44.06 90 ILE A CA 1
ATOM 702 C C . ILE A 1 90 ? -17.894 -16.670 59.427 1.00 44.06 90 ILE A C 1
ATOM 704 O O . ILE A 1 90 ? -19.059 -16.316 59.325 1.00 44.06 90 ILE A O 1
ATOM 708 N N . LYS A 1 91 ? -17.309 -17.527 58.569 1.00 51.66 91 LYS A N 1
ATOM 709 C CA . LYS A 1 91 ? -17.880 -18.671 57.820 1.00 51.66 91 LYS A CA 1
ATOM 710 C C . LYS A 1 91 ? -19.359 -18.602 57.391 1.00 51.66 91 LYS A C 1
ATOM 712 O O . LYS A 1 91 ? -20.211 -19.064 58.142 1.00 51.66 91 LYS A O 1
ATOM 717 N N . GLN A 1 92 ? -19.631 -18.334 56.106 1.00 44.59 92 GLN A N 1
ATOM 718 C CA . GLN A 1 92 ? -20.802 -18.903 55.414 1.00 44.59 92 GLN A CA 1
ATOM 719 C C . GLN A 1 92 ? -20.526 -19.252 53.937 1.00 44.59 92 GLN A C 1
ATOM 721 O O . GLN A 1 92 ? -20.449 -18.409 53.056 1.00 44.59 92 GLN A O 1
ATOM 726 N N . LYS A 1 93 ? -20.373 -20.564 53.720 1.00 39.50 93 LYS A N 1
ATOM 727 C CA . LYS A 1 93 ? -20.938 -21.384 52.637 1.00 39.50 93 LYS A CA 1
ATOM 728 C C . LYS A 1 93 ? -20.951 -20.799 51.213 1.00 39.50 93 LYS A C 1
ATOM 730 O O . LYS A 1 93 ? -21.837 -20.058 50.805 1.00 39.50 93 LYS A O 1
ATOM 735 N N . LEU A 1 94 ? -20.029 -21.334 50.419 1.00 47.75 94 LEU A N 1
ATOM 736 C CA . LEU A 1 94 ? -20.036 -21.392 48.963 1.00 47.75 94 LEU A CA 1
ATOM 737 C C . LEU A 1 94 ? -21.396 -21.903 48.429 1.00 47.75 94 LEU A C 1
ATOM 739 O O . LEU A 1 94 ? -21.634 -23.105 48.354 1.00 47.75 94 LEU A O 1
ATOM 743 N N . GLN A 1 95 ? -22.291 -20.998 48.048 1.00 39.38 95 GLN A N 1
ATOM 744 C CA . GLN A 1 95 ? -23.450 -21.276 47.196 1.00 39.38 95 GLN A CA 1
ATOM 745 C C . GLN A 1 95 ? -23.508 -20.139 46.173 1.00 39.38 95 GLN A C 1
ATOM 747 O O . GLN A 1 95 ? -24.077 -19.079 46.415 1.00 39.38 95 GLN A O 1
ATOM 752 N N . HIS A 1 96 ? -22.844 -20.348 45.034 1.00 36.81 96 HIS A N 1
ATOM 753 C CA . HIS A 1 96 ? -22.954 -19.472 43.874 1.00 36.81 96 HIS A CA 1
ATOM 754 C C . HIS A 1 96 ? -24.414 -19.476 43.409 1.00 36.81 96 HIS A C 1
ATOM 756 O O . HIS A 1 96 ? -24.842 -20.373 42.681 1.00 36.81 96 HIS A O 1
ATOM 762 N N . SER A 1 97 ? -25.178 -18.465 43.818 1.00 38.97 97 SER A N 1
ATOM 763 C CA . SER A 1 97 ? -26.471 -18.160 43.221 1.00 38.97 97 SER A CA 1
ATOM 764 C C . SER A 1 97 ? -26.216 -17.677 41.793 1.00 38.97 97 SER A C 1
ATOM 766 O O . SER A 1 97 ? -26.019 -16.489 41.536 1.00 38.97 97 SER A O 1
ATOM 768 N N . ARG A 1 98 ? -26.142 -18.622 40.843 1.00 48.06 98 ARG A N 1
ATOM 769 C CA . ARG A 1 98 ? -26.179 -18.325 39.407 1.00 48.06 98 ARG A CA 1
ATOM 770 C C . ARG A 1 98 ? -27.536 -17.689 39.114 1.00 48.06 98 ARG A C 1
ATOM 772 O O . ARG A 1 98 ? -28.489 -18.388 38.770 1.00 48.06 98 ARG A O 1
ATOM 779 N N . ARG A 1 99 ? -27.617 -16.360 39.219 1.00 43.81 99 ARG A N 1
ATOM 780 C CA . ARG A 1 99 ? -28.694 -15.565 38.619 1.00 43.81 99 ARG A CA 1
ATOM 781 C C . ARG A 1 99 ? -28.593 -15.707 37.105 1.00 43.81 99 ARG A C 1
ATOM 783 O O . ARG A 1 99 ? -27.944 -14.936 36.409 1.00 43.81 99 ARG A O 1
ATOM 790 N N . TYR A 1 100 ? -29.215 -16.761 36.606 1.00 50.34 100 TYR A N 1
ATOM 791 C CA . TYR A 1 100 ? -29.365 -17.026 35.193 1.00 50.34 100 TYR A CA 1
ATOM 792 C C . TYR A 1 100 ? -30.427 -16.064 34.650 1.00 50.34 100 TYR A C 1
ATOM 794 O O . TYR A 1 100 ? -31.628 -16.310 34.794 1.00 50.34 100 TYR A O 1
ATOM 802 N N . SER A 1 101 ? -29.994 -14.933 34.090 1.00 58.69 101 SER A N 1
ATOM 803 C CA . SER A 1 101 ? -30.899 -13.935 33.515 1.00 58.69 101 SER A CA 1
ATOM 804 C C . SER A 1 101 ? -31.766 -14.569 32.415 1.00 58.69 101 SER A C 1
ATOM 806 O O . SER A 1 101 ? -31.320 -15.449 31.673 1.00 58.69 101 SER A O 1
ATOM 808 N N . ASN A 1 102 ? -33.031 -14.147 32.301 1.00 61.12 102 ASN A N 1
ATOM 809 C CA . ASN A 1 102 ? -33.970 -14.689 31.306 1.00 61.12 102 ASN A CA 1
ATOM 810 C C . ASN A 1 102 ? -33.462 -14.543 29.855 1.00 61.12 102 ASN A C 1
ATOM 812 O O . ASN A 1 102 ? -33.788 -15.371 29.006 1.00 61.12 102 ASN A O 1
ATOM 816 N N . MET A 1 103 ? -32.590 -13.566 29.580 1.00 58.41 103 MET A N 1
ATOM 817 C CA . MET A 1 103 ? -31.910 -13.414 28.287 1.00 58.41 103 MET A CA 1
ATOM 818 C C . MET A 1 103 ? -30.893 -14.523 27.995 1.00 58.41 103 MET A C 1
ATOM 820 O O . MET A 1 103 ? -30.843 -15.020 26.871 1.00 58.41 103 MET A O 1
ATOM 824 N N . GLY A 1 104 ? -30.157 -15.001 29.004 1.00 68.69 104 GLY A N 1
ATOM 825 C CA . GLY A 1 104 ? -29.246 -16.140 28.845 1.00 68.69 104 GLY A CA 1
ATOM 826 C C . GLY A 1 104 ? -29.976 -17.441 28.494 1.00 68.69 104 GLY A C 1
ATOM 827 O O . GLY A 1 104 ? -29.435 -18.283 27.775 1.00 68.69 104 GLY A O 1
ATOM 828 N N . LYS A 1 105 ? -31.231 -17.593 28.948 1.00 73.31 105 LYS A N 1
ATOM 829 C CA . LYS A 1 105 ? -32.083 -18.753 28.617 1.00 73.31 105 LYS A CA 1
ATOM 830 C C . LYS A 1 105 ? -32.527 -18.710 27.161 1.00 73.31 105 LYS A C 1
ATOM 832 O O . LYS A 1 105 ? -32.446 -19.730 26.484 1.00 73.31 105 LYS A O 1
ATOM 837 N N . SER A 1 106 ? -32.939 -17.534 26.683 1.00 76.62 106 SER A N 1
ATOM 838 C CA . SER A 1 106 ? -33.389 -17.338 25.301 1.00 76.62 106 SER A CA 1
ATOM 839 C C . SER A 1 106 ? -32.263 -17.593 24.299 1.00 76.62 106 SER A C 1
ATOM 841 O O . SER A 1 106 ? -32.429 -18.374 23.364 1.00 76.62 106 SER A O 1
ATOM 843 N N . ILE A 1 107 ? -31.072 -17.040 24.561 1.00 80.31 107 ILE A N 1
ATOM 844 C CA . ILE A 1 107 ? -29.897 -17.237 23.703 1.00 80.31 107 ILE A CA 1
ATOM 845 C C . ILE A 1 107 ? -29.494 -18.717 23.687 1.00 80.31 107 ILE A C 1
ATOM 847 O O . ILE A 1 107 ? -29.334 -19.301 22.618 1.00 80.31 107 ILE A O 1
ATOM 851 N N . ARG A 1 108 ? -29.404 -19.375 24.852 1.00 80.12 108 ARG A N 1
ATOM 852 C CA . ARG A 1 108 ? -29.068 -20.808 24.897 1.00 80.12 108 ARG A CA 1
ATOM 853 C C . ARG A 1 108 ? -30.110 -21.671 24.184 1.00 80.12 108 ARG A C 1
ATOM 855 O O . ARG A 1 108 ? -29.738 -22.628 23.511 1.00 80.12 108 ARG A O 1
ATOM 862 N N . HIS A 1 109 ? -31.393 -21.341 24.315 1.00 79.88 109 HIS A N 1
ATOM 863 C CA . HIS A 1 109 ? -32.467 -22.045 23.621 1.00 79.88 109 HIS A CA 1
ATOM 864 C C . HIS A 1 109 ? -32.380 -21.868 22.100 1.00 79.88 109 HIS A C 1
ATOM 866 O O . HIS A 1 109 ? -32.520 -22.847 21.373 1.00 79.88 109 HIS A O 1
ATOM 872 N N . PHE A 1 110 ? -32.094 -20.652 21.626 1.00 86.62 110 PHE A N 1
ATOM 873 C CA . PHE A 1 110 ? -31.885 -20.360 20.208 1.00 86.62 110 PHE A CA 1
ATOM 874 C C . PHE A 1 110 ? -30.752 -21.211 19.624 1.00 86.62 110 PHE A C 1
ATOM 876 O O . PHE A 1 110 ? -30.967 -21.941 18.657 1.00 86.62 110 PHE A O 1
ATOM 883 N N . PHE A 1 111 ? -29.577 -21.206 20.259 1.00 84.69 111 PHE A N 1
ATOM 884 C CA . PHE A 1 111 ? -28.448 -21.988 19.757 1.00 84.69 111 PHE A CA 1
ATOM 885 C C . PHE A 1 111 ? -28.698 -23.500 19.838 1.00 84.69 111 PHE A C 1
ATOM 887 O O . PHE A 1 111 ? -28.373 -24.216 18.897 1.00 84.69 111 PHE A O 1
ATOM 894 N N . LYS A 1 112 ? -29.356 -23.990 20.898 1.00 81.19 112 LYS A N 1
ATOM 895 C CA . LYS A 1 112 ? -29.763 -25.402 20.984 1.00 81.19 112 LYS A CA 1
ATOM 896 C C . LYS A 1 112 ? -30.723 -25.786 19.851 1.00 81.19 112 LYS A C 1
ATOM 898 O O . LYS A 1 112 ? -30.568 -26.829 19.239 1.00 81.19 112 LYS A O 1
ATOM 903 N N . LYS A 1 113 ? -31.711 -24.943 19.542 1.00 79.88 113 LYS A N 1
ATOM 904 C CA . LYS A 1 113 ? -32.702 -25.230 18.495 1.00 79.88 113 LYS A CA 1
ATOM 905 C C . LYS A 1 113 ? -32.075 -25.322 17.102 1.00 79.88 113 LYS A C 1
ATOM 907 O O . LYS A 1 113 ? -32.491 -26.159 16.312 1.00 79.88 113 LYS A O 1
ATOM 912 N N . HIS A 1 114 ? -31.119 -24.448 16.802 1.00 79.44 114 HIS A N 1
ATOM 913 C CA . HIS A 1 114 ? -30.589 -24.298 15.445 1.00 79.44 114 HIS A CA 1
ATOM 914 C C . HIS A 1 114 ? -29.274 -25.042 15.197 1.00 79.44 114 HIS A C 1
ATOM 916 O O . HIS A 1 114 ? -28.953 -25.313 14.045 1.00 79.44 114 HIS A O 1
ATOM 922 N N . PHE A 1 115 ? -28.530 -25.385 16.251 1.00 81.06 115 PHE A N 1
ATOM 923 C CA . PHE A 1 115 ? -27.184 -25.953 16.137 1.00 81.06 115 PHE A CA 1
ATOM 924 C C . PHE A 1 115 ? -26.982 -27.219 16.971 1.00 81.06 115 PHE A C 1
ATOM 926 O O . PHE A 1 115 ? -25.841 -27.644 17.156 1.00 81.06 115 PHE A O 1
ATOM 933 N N . SER A 1 116 ? -28.049 -27.844 17.481 1.00 69.44 116 SER A N 1
ATOM 934 C CA . SER A 1 116 ? -27.943 -29.212 17.991 1.00 69.44 116 SER A CA 1
ATOM 935 C C . SER A 1 116 ? -27.622 -30.157 16.830 1.00 69.44 116 SER A C 1
ATOM 937 O O . SER A 1 116 ? -28.505 -30.733 16.204 1.00 69.44 116 SER A O 1
ATOM 939 N N . LEU A 1 117 ? -26.325 -30.296 16.556 1.00 60.28 117 LEU A N 1
ATOM 940 C CA . LEU A 1 117 ? -25.732 -31.460 15.921 1.00 60.28 117 LEU A CA 1
ATOM 941 C C . LEU A 1 117 ? -26.069 -32.658 16.807 1.00 60.28 117 LEU A C 1
ATOM 943 O O . LEU A 1 117 ? -25.392 -32.929 17.798 1.00 60.28 117 LEU A O 1
ATOM 947 N N . ASN A 1 118 ? -27.142 -33.363 16.463 1.00 55.38 118 ASN A N 1
ATOM 948 C CA . ASN A 1 118 ? -27.277 -34.752 16.861 1.00 55.38 118 ASN A CA 1
ATOM 949 C C . ASN A 1 118 ? -26.220 -35.519 16.060 1.00 55.38 118 ASN A C 1
ATOM 951 O O . ASN A 1 118 ? -26.483 -35.969 14.949 1.00 55.38 118 ASN A O 1
ATOM 955 N N . GLY A 1 119 ? -25.001 -35.571 16.597 1.00 56.47 119 GLY A N 1
ATOM 956 C CA . GLY A 1 119 ? -23.995 -36.532 16.172 1.00 56.47 119 GLY A CA 1
ATOM 957 C C . GLY A 1 119 ? -24.467 -37.919 16.588 1.00 56.47 119 GLY A C 1
ATOM 958 O O . GLY A 1 119 ? -24.334 -38.285 17.754 1.00 56.47 119 GLY A O 1
ATOM 959 N N . THR A 1 120 ? -25.103 -38.617 15.651 1.00 43.34 120 THR A N 1
ATOM 960 C CA . THR A 1 120 ? -25.133 -40.083 15.598 1.00 43.34 120 THR A CA 1
ATOM 961 C C . THR A 1 120 ? -23.760 -40.605 15.222 1.00 43.34 120 THR A C 1
ATOM 963 O O . THR A 1 120 ? -23.178 -40.009 14.284 1.00 43.34 120 THR A O 1
#

InterPro domains:
  IPR051641 RGK GTP-binding regulators [PTHR45775] (19-113)

Sequence (120 aa):
MEACKRWNRAHPLPTMMLEGKHLASVYSCDFYEVSISLNHQVNELLVGLVSAIKAANQHVNEERQRLSRIASLKGDPSEASSSHEHRTSIKQKLQHSRRYSNMGKSIRHFFKKHFSLNGT

Organism: Taenia asiatica (NCBI:txid60517)

Radius of gyration: 31.5 Å; chains: 1; bounding box: 53×45×90 Å

Secondary structure (DSSP, 8-state):
-HHHHHHHHHS-HHHHHHHHHHHHHHTT------BTTTTBSHHHHHHHHHHHHHHHHHHHHHHHHHHHHHHHHTS--S-----------------------HHHHHHHHHHHHHH-----

pLDDT: mean 75.71, std 21.48, range [35.94, 98.31]